Protein AF-A0AAD7GDE3-F1 (afdb_monomer_lite)

Structure (mmCIF, N/CA/C/O backbone):
data_AF-A0AAD7GDE3-F1
#
_entry.id   AF-A0AAD7GDE3-F1
#
loop_
_atom_site.group_PDB
_atom_site.id
_atom_site.type_symbol
_atom_site.label_atom_id
_atom_site.label_alt_id
_atom_site.label_comp_id
_atom_site.label_asym_id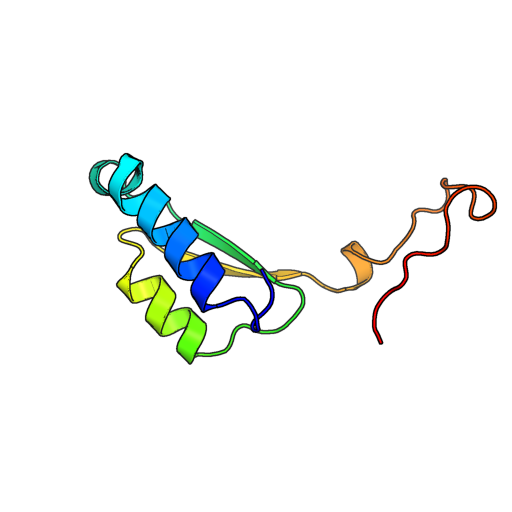
_atom_site.label_entity_id
_atom_site.label_seq_id
_atom_site.pdbx_PDB_ins_code
_atom_site.Cartn_x
_atom_site.Cartn_y
_atom_site.Cartn_z
_atom_site.occupancy
_atom_site.B_iso_or_equiv
_atom_site.auth_seq_id
_atom_site.auth_comp_id
_atom_site.auth_asym_id
_atom_site.auth_atom_id
_atom_site.pdbx_PDB_model_num
ATOM 1 N N . ALA A 1 1 ? 4.787 1.702 -6.007 1.00 49.47 1 ALA A N 1
ATOM 2 C CA . ALA A 1 1 ? 5.231 1.295 -4.661 1.00 49.47 1 ALA A CA 1
ATOM 3 C C . ALA A 1 1 ? 6.207 0.147 -4.841 1.00 49.47 1 ALA A C 1
ATOM 5 O O . ALA A 1 1 ? 5.773 -0.899 -5.299 1.00 49.47 1 ALA A O 1
ATOM 6 N N . ARG A 1 2 ? 7.503 0.355 -4.583 1.00 58.06 2 ARG A N 1
ATOM 7 C CA . ARG A 1 2 ? 8.512 -0.705 -4.750 1.00 58.06 2 ARG A CA 1
ATOM 8 C C . ARG A 1 2 ? 8.451 -1.681 -3.575 1.00 58.06 2 ARG A C 1
ATOM 10 O O . ARG A 1 2 ? 8.037 -1.296 -2.485 1.00 58.06 2 ARG A O 1
ATOM 17 N N . ASN A 1 3 ? 8.915 -2.917 -3.770 1.00 56.94 3 ASN A N 1
ATOM 18 C CA . ASN A 1 3 ? 8.956 -3.940 -2.714 1.00 56.94 3 ASN A CA 1
ATOM 19 C C . ASN A 1 3 ? 9.721 -3.476 -1.449 1.00 56.94 3 ASN A C 1
ATOM 21 O O . ASN A 1 3 ? 9.420 -3.938 -0.351 1.00 56.94 3 ASN A O 1
ATOM 25 N N . SER A 1 4 ? 10.664 -2.534 -1.580 1.00 59.94 4 SER A N 1
ATOM 26 C CA . SER A 1 4 ? 11.406 -1.917 -0.468 1.00 59.94 4 SER A CA 1
ATOM 27 C C . SER A 1 4 ? 10.575 -0.971 0.412 1.00 59.94 4 SER A C 1
ATOM 29 O O . SER A 1 4 ? 10.958 -0.701 1.543 1.00 59.94 4 SER A O 1
ATOM 31 N N . ASP A 1 5 ? 9.436 -0.486 -0.084 1.00 67.06 5 ASP A N 1
ATOM 32 C CA . ASP A 1 5 ? 8.538 0.468 0.584 1.00 67.06 5 ASP A CA 1
ATOM 33 C C . ASP A 1 5 ? 7.295 -0.220 1.172 1.00 67.06 5 ASP A C 1
ATOM 35 O O . ASP A 1 5 ? 6.211 0.356 1.292 1.00 67.06 5 ASP A O 1
ATOM 39 N N . LEU A 1 6 ? 7.424 -1.500 1.524 1.00 70.94 6 LEU A N 1
ATOM 40 C CA . LEU A 1 6 ? 6.313 -2.308 2.017 1.00 70.94 6 LEU A CA 1
ATOM 41 C C . LEU A 1 6 ? 5.682 -1.683 3.270 1.00 70.94 6 LEU A C 1
ATOM 43 O O . LEU A 1 6 ? 4.467 -1.521 3.320 1.00 70.94 6 LEU A O 1
ATOM 47 N N . ASP A 1 7 ? 6.487 -1.268 4.247 1.00 76.44 7 ASP A N 1
ATOM 48 C CA . ASP A 1 7 ? 5.989 -0.672 5.494 1.00 76.44 7 ASP A CA 1
ATOM 49 C C . ASP A 1 7 ? 5.318 0.698 5.290 1.00 76.44 7 ASP A C 1
ATOM 51 O O . ASP A 1 7 ? 4.271 0.971 5.882 1.00 76.44 7 ASP A O 1
ATOM 55 N N . SER A 1 8 ? 5.869 1.551 4.421 1.00 78.06 8 SER A N 1
ATOM 56 C CA . SER A 1 8 ? 5.294 2.871 4.123 1.00 78.06 8 SER A CA 1
ATOM 57 C C . SER A 1 8 ? 3.973 2.747 3.353 1.00 78.06 8 SER A C 1
ATOM 59 O O . SER A 1 8 ? 2.984 3.419 3.668 1.00 78.06 8 SER A O 1
ATOM 61 N N . THR A 1 9 ? 3.916 1.808 2.406 1.00 77.88 9 THR A N 1
ATOM 62 C CA . THR A 1 9 ? 2.708 1.497 1.635 1.00 77.88 9 THR A CA 1
ATOM 63 C C . THR A 1 9 ? 1.619 0.919 2.539 1.00 77.88 9 THR A C 1
ATOM 65 O O . THR A 1 9 ? 0.472 1.345 2.453 1.00 77.88 9 THR A O 1
ATOM 68 N N . MET A 1 10 ? 1.966 0.010 3.457 1.00 79.31 10 MET A N 1
ATOM 69 C CA . MET A 1 10 ? 1.012 -0.564 4.418 1.00 79.31 10 MET A CA 1
ATOM 70 C C . MET A 1 10 ? 0.387 0.495 5.319 1.00 79.31 10 MET A C 1
ATOM 72 O O . MET A 1 10 ? -0.821 0.458 5.544 1.00 79.31 10 MET A O 1
ATOM 76 N N . ARG A 1 11 ? 1.186 1.446 5.823 1.00 83.19 11 ARG A N 1
ATOM 77 C CA . ARG A 1 11 ? 0.657 2.562 6.624 1.00 83.19 11 ARG A CA 1
ATOM 78 C C . ARG A 1 11 ? -0.348 3.381 5.828 1.00 83.19 11 ARG A C 1
ATOM 80 O O . ARG A 1 11 ? -1.442 3.626 6.318 1.00 83.19 11 ARG A O 1
ATOM 87 N N . SER A 1 12 ? -0.006 3.708 4.586 1.00 82.94 12 SER A N 1
ATOM 88 C CA . SER A 1 12 ? -0.880 4.482 3.700 1.00 82.94 12 SER A CA 1
ATOM 89 C C . SER A 1 12 ? -2.201 3.755 3.426 1.00 82.94 12 SER A C 1
ATOM 91 O O . SER A 1 12 ? -3.270 4.348 3.538 1.00 82.94 12 SER A O 1
ATOM 93 N N . VAL A 1 13 ? -2.144 2.452 3.123 1.00 81.56 13 VAL A N 1
ATOM 94 C CA . VAL A 1 13 ? -3.344 1.630 2.893 1.00 81.56 13 VAL A CA 1
ATOM 95 C C . VAL A 1 13 ? -4.204 1.567 4.151 1.00 81.56 13 VAL A C 1
ATOM 97 O O . VAL A 1 13 ? -5.410 1.762 4.067 1.00 81.56 13 VAL A O 1
ATOM 100 N N . ARG A 1 14 ? -3.594 1.366 5.324 1.00 84.19 14 ARG A N 1
ATOM 101 C CA . ARG A 1 14 ? -4.317 1.309 6.598 1.00 84.19 14 ARG A CA 1
ATOM 102 C C . ARG A 1 14 ? -5.028 2.622 6.927 1.00 84.19 14 ARG A C 1
ATOM 104 O O . ARG A 1 14 ? -6.180 2.598 7.335 1.00 84.19 14 ARG A O 1
ATOM 111 N N . GLU A 1 15 ? -4.374 3.761 6.715 1.00 85.88 15 GLU A N 1
ATOM 112 C CA . GLU A 1 15 ? -4.985 5.074 6.957 1.00 85.88 15 GLU A CA 1
ATOM 113 C C . GLU A 1 15 ? -6.192 5.337 6.046 1.00 85.88 15 GLU A C 1
ATOM 115 O O . GLU A 1 15 ? -7.192 5.907 6.489 1.00 85.88 15 GLU A O 1
ATOM 120 N N . VAL A 1 16 ? -6.119 4.913 4.781 1.00 83.44 16 VAL A N 1
ATOM 121 C CA . VAL A 1 16 ? -7.236 5.014 3.827 1.00 83.44 16 VAL A CA 1
ATOM 122 C C . VAL A 1 16 ? -8.367 4.052 4.202 1.00 83.44 16 VAL A C 1
ATOM 124 O O . VAL A 1 16 ? -9.543 4.425 4.148 1.00 83.44 16 VAL A O 1
ATOM 127 N N . GLU A 1 17 ? -8.023 2.840 4.633 1.00 83.25 17 GLU A N 1
ATOM 128 C CA . GLU A 1 17 ? -8.979 1.826 5.069 1.00 83.25 17 GLU A CA 1
ATOM 129 C C . GLU A 1 17 ? -9.780 2.287 6.291 1.00 83.25 17 GLU A C 1
ATOM 131 O O . GLU A 1 17 ? -11.016 2.294 6.255 1.00 83.25 17 GLU A O 1
ATOM 136 N N . ASP A 1 18 ? -9.080 2.751 7.329 1.00 84.00 18 ASP A N 1
ATOM 137 C CA . ASP A 1 18 ? -9.668 3.207 8.591 1.00 84.00 18 ASP A CA 1
ATOM 138 C C . ASP A 1 18 ? -10.564 4.441 8.380 1.00 84.00 18 ASP A C 1
ATOM 140 O O . ASP A 1 18 ? -11.593 4.601 9.041 1.00 84.00 18 ASP A O 1
ATOM 144 N N . ARG A 1 19 ? -10.203 5.326 7.440 1.00 83.19 19 ARG A N 1
ATOM 145 C CA . ARG A 1 19 ? -10.946 6.574 7.193 1.00 83.19 19 ARG A CA 1
ATOM 146 C C . ARG A 1 19 ? -12.130 6.418 6.251 1.00 83.19 19 ARG A C 1
ATOM 148 O O . ARG A 1 19 ? -13.141 7.092 6.449 1.00 83.19 19 ARG A O 1
ATOM 155 N N . PHE A 1 20 ? -12.008 5.587 5.222 1.00 76.38 20 PHE A N 1
ATOM 156 C CA . PHE A 1 20 ? -12.969 5.566 4.120 1.00 76.38 20 PHE A CA 1
ATOM 157 C C . PHE A 1 20 ? -13.456 4.159 3.802 1.00 76.38 20 PHE A C 1
ATOM 159 O O . PHE A 1 20 ? -14.662 3.902 3.750 1.00 76.38 20 PHE A O 1
ATOM 166 N N . ASN A 1 21 ? -12.525 3.234 3.594 1.00 74.12 21 ASN A N 1
ATOM 167 C CA . ASN A 1 21 ? -12.864 2.004 2.898 1.00 74.12 21 ASN A CA 1
ATOM 168 C C . ASN A 1 21 ? -13.503 0.933 3.798 1.00 74.12 21 ASN A C 1
ATOM 170 O O . ASN A 1 21 ? -14.177 0.047 3.280 1.00 74.12 21 ASN A O 1
ATOM 174 N N . THR A 1 22 ? -13.424 1.081 5.127 1.00 74.56 22 THR A N 1
ATOM 175 C CA . THR A 1 22 ? -14.131 0.218 6.098 1.00 74.56 22 THR A CA 1
ATOM 176 C C . THR A 1 22 ? -15.647 0.154 5.855 1.00 74.56 22 THR A C 1
ATOM 178 O O . THR A 1 22 ? -16.280 -0.828 6.222 1.00 74.56 22 THR A O 1
ATOM 181 N N . ARG A 1 23 ? -16.256 1.186 5.249 1.00 74.81 23 ARG A N 1
ATOM 182 C CA . ARG A 1 23 ? -17.715 1.239 5.004 1.00 74.81 23 ARG A CA 1
ATOM 183 C C . ARG A 1 23 ? -18.128 0.917 3.569 1.00 74.81 23 ARG A C 1
ATOM 185 O O . ARG A 1 23 ? -19.307 0.679 3.327 1.00 74.81 23 ARG A O 1
ATOM 192 N N . HIS A 1 24 ? -17.194 0.972 2.623 1.00 78.25 24 HIS A N 1
ATOM 193 C CA . HIS A 1 24 ? -17.499 0.903 1.192 1.00 78.25 24 HIS A CA 1
ATOM 194 C C . HIS A 1 24 ? -16.835 -0.274 0.473 1.00 78.25 24 HIS A C 1
ATOM 196 O O . HIS A 1 24 ? -17.297 -0.639 -0.604 1.00 78.25 24 HIS A O 1
ATOM 202 N N . HIS A 1 25 ? -15.802 -0.880 1.067 1.00 80.81 25 HIS A N 1
ATOM 203 C CA . HIS A 1 25 ? -15.149 -2.100 0.586 1.00 80.81 25 HIS A CA 1
ATOM 204 C C . HIS A 1 25 ? -14.769 -2.067 -0.904 1.00 80.81 25 HIS A C 1
ATOM 206 O O . HIS A 1 25 ? -14.955 -3.048 -1.628 1.00 80.81 25 HIS A O 1
ATOM 212 N N . TYR A 1 26 ? -14.237 -0.939 -1.384 1.00 83.88 26 TYR A N 1
ATOM 213 C CA . TYR A 1 26 ? -13.814 -0.835 -2.776 1.00 83.88 26 TYR A CA 1
ATOM 214 C C . TYR A 1 26 ? -12.615 -1.748 -3.068 1.00 83.88 26 TYR A C 1
ATOM 216 O O . TYR A 1 26 ? -11.756 -1.942 -2.1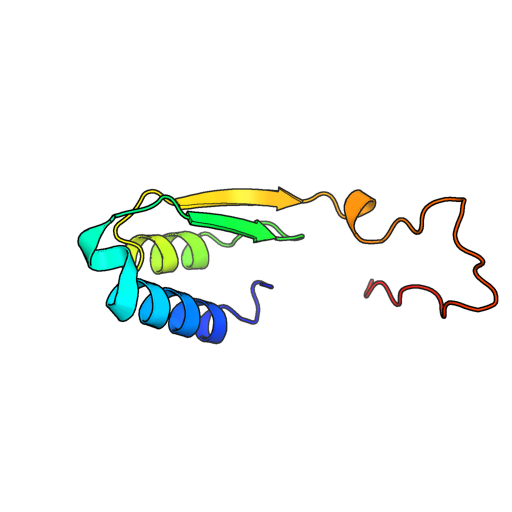98 1.00 83.88 26 TYR A O 1
ATOM 224 N N . PRO A 1 27 ? -12.530 -2.287 -4.301 1.00 84.88 27 PRO A N 1
ATOM 225 C CA . PRO A 1 27 ? -11.385 -3.065 -4.740 1.00 84.88 27 PRO A CA 1
ATOM 226 C C . PRO A 1 27 ? -10.125 -2.199 -4.824 1.00 84.88 27 PRO A C 1
ATOM 228 O O . PRO A 1 27 ? -10.153 -1.093 -5.367 1.00 84.88 27 PRO A O 1
ATOM 231 N N . TYR A 1 28 ? -8.992 -2.739 -4.378 1.00 84.00 28 TYR A N 1
ATOM 232 C CA . TYR A 1 28 ? -7.684 -2.113 -4.579 1.00 84.00 28 TYR A CA 1
ATOM 233 C C . TYR A 1 28 ? -6.980 -2.721 -5.785 1.00 84.00 28 TYR A C 1
ATOM 235 O O . TYR A 1 28 ? -6.930 -3.939 -5.931 1.00 84.00 28 TYR A O 1
ATOM 243 N N . THR A 1 29 ? -6.372 -1.883 -6.624 1.00 86.25 29 THR A N 1
ATOM 244 C CA . THR A 1 29 ? -5.479 -2.336 -7.699 1.00 86.25 29 THR A CA 1
ATOM 245 C C . THR A 1 29 ? -4.081 -1.793 -7.449 1.00 86.25 29 THR A C 1
ATOM 247 O O . THR A 1 29 ? -3.857 -0.585 -7.513 1.00 86.25 29 THR A O 1
ATOM 250 N N . LEU A 1 30 ? -3.138 -2.684 -7.146 1.00 84.50 30 LEU A N 1
ATOM 251 C CA . LEU A 1 30 ? -1.742 -2.337 -6.901 1.00 84.50 30 LEU A CA 1
ATOM 252 C C . LEU A 1 30 ? -0.899 -2.669 -8.130 1.00 84.50 30 LEU A C 1
ATOM 254 O O . LEU A 1 30 ? -0.922 -3.792 -8.633 1.00 84.50 30 LEU A O 1
ATOM 258 N N . LEU A 1 31 ? -0.143 -1.674 -8.592 1.00 82.94 31 LEU A N 1
ATOM 259 C CA . LEU A 1 31 ? 0.699 -1.748 -9.782 1.00 82.94 31 LEU A CA 1
ATOM 260 C C . LEU A 1 31 ? 2.168 -1.614 -9.382 1.00 82.94 31 LEU A C 1
ATOM 262 O O . LEU A 1 31 ? 2.528 -0.700 -8.630 1.00 82.94 31 LEU A O 1
ATOM 266 N N . ASN A 1 32 ? 3.006 -2.518 -9.887 1.00 81.38 32 ASN A N 1
ATOM 267 C CA . ASN A 1 32 ? 4.450 -2.479 -9.674 1.00 81.38 32 ASN A CA 1
ATOM 268 C C . ASN A 1 32 ? 5.219 -2.890 -10.940 1.00 81.38 32 ASN A C 1
ATOM 270 O O . ASN A 1 32 ? 4.675 -3.578 -11.804 1.00 81.38 32 ASN A O 1
ATOM 274 N N . ASP A 1 33 ? 6.468 -2.440 -11.050 1.00 75.00 33 ASP A N 1
ATOM 275 C CA . ASP A 1 33 ? 7.417 -2.780 -12.121 1.00 75.00 33 ASP A CA 1
ATOM 276 C C . ASP A 1 33 ? 8.095 -4.141 -11.897 1.00 75.00 33 ASP A C 1
ATOM 278 O O . ASP A 1 33 ? 8.519 -4.801 -12.846 1.00 75.00 33 ASP A O 1
ATOM 282 N N . GLU A 1 34 ? 8.148 -4.583 -10.642 1.00 76.19 34 GLU A N 1
ATOM 283 C CA . GLU A 1 34 ? 8.649 -5.890 -10.229 1.00 76.19 34 GLU A CA 1
ATOM 284 C C . GLU A 1 34 ? 7.524 -6.805 -9.726 1.00 76.19 34 GLU A C 1
ATOM 286 O O . GLU A 1 34 ? 6.517 -6.327 -9.186 1.00 76.19 34 GLU A O 1
ATOM 291 N N . PRO A 1 35 ? 7.690 -8.138 -9.828 1.00 78.50 35 PRO A N 1
ATOM 292 C CA . PRO A 1 35 ? 6.745 -9.070 -9.234 1.00 78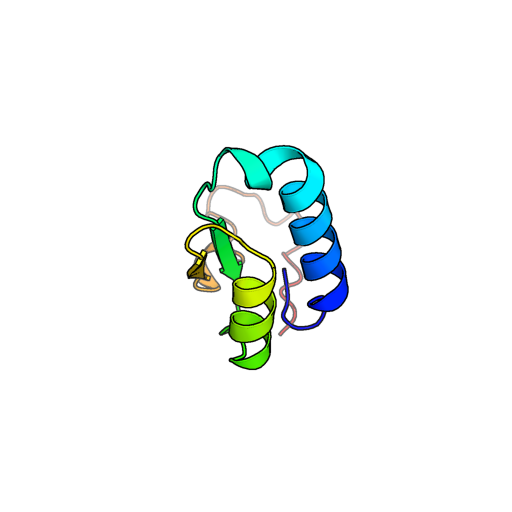.50 35 PRO A CA 1
ATOM 293 C C . PRO A 1 35 ? 6.626 -8.840 -7.720 1.00 78.50 35 PRO A C 1
ATOM 295 O O . PRO A 1 35 ? 7.617 -8.747 -6.990 1.00 78.50 35 PRO A O 1
ATOM 298 N N . PHE A 1 36 ? 5.384 -8.763 -7.239 1.00 81.25 36 PHE A N 1
ATOM 299 C CA . PHE A 1 36 ? 5.102 -8.670 -5.810 1.00 81.25 36 PHE A CA 1
ATOM 300 C C . PHE A 1 36 ? 5.497 -9.964 -5.101 1.00 81.25 36 PHE A C 1
ATOM 302 O O . PHE A 1 36 ? 5.060 -11.049 -5.496 1.00 81.25 36 PHE A O 1
ATOM 309 N N . MET A 1 37 ? 6.247 -9.840 -4.006 1.00 83.38 37 MET A N 1
ATOM 310 C CA . MET A 1 37 ? 6.554 -10.971 -3.129 1.00 83.38 37 MET A CA 1
ATOM 311 C C . MET A 1 37 ? 5.283 -11.500 -2.449 1.00 83.38 37 MET A C 1
ATOM 313 O O . MET A 1 37 ? 4.386 -10.733 -2.091 1.00 83.38 37 MET A O 1
ATOM 317 N N . ASP A 1 38 ? 5.221 -12.801 -2.165 1.00 83.56 38 ASP A N 1
ATOM 318 C CA . ASP A 1 38 ? 4.051 -13.394 -1.499 1.00 83.56 38 ASP A CA 1
ATOM 319 C C . ASP A 1 38 ? 3.808 -12.829 -0.096 1.00 83.56 38 ASP A C 1
ATOM 321 O O . ASP A 1 38 ? 2.668 -12.723 0.357 1.00 83.56 38 ASP A O 1
ATOM 325 N N . GLN A 1 39 ? 4.870 -12.414 0.602 1.00 82.56 39 GLN A N 1
ATOM 326 C CA . GLN A 1 39 ? 4.737 -11.732 1.889 1.00 82.56 39 GLN A CA 1
ATOM 327 C C . GLN A 1 39 ? 3.996 -10.393 1.753 1.00 82.56 39 GLN A C 1
ATOM 329 O O . GLN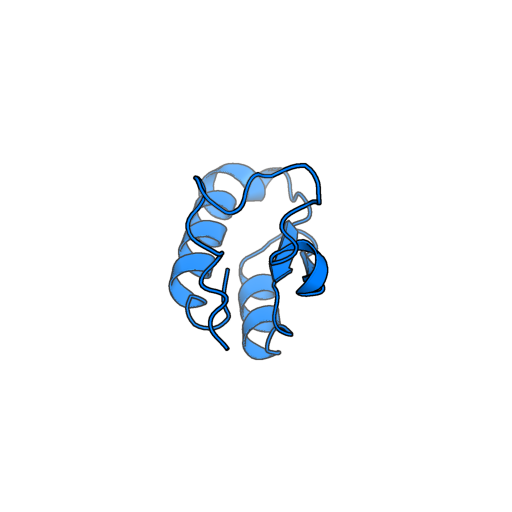 A 1 39 ? 3.172 -10.072 2.610 1.00 82.56 39 GLN A O 1
ATOM 334 N N . PHE A 1 40 ? 4.246 -9.648 0.670 1.00 83.50 40 PHE A N 1
ATOM 335 C CA . PHE A 1 40 ? 3.551 -8.396 0.375 1.00 83.50 40 PHE A CA 1
ATOM 336 C C . PHE A 1 40 ? 2.063 -8.659 0.152 1.00 83.50 40 PHE A C 1
ATOM 338 O O . PHE A 1 40 ? 1.225 -8.061 0.825 1.00 83.50 40 PHE A O 1
ATOM 345 N N . LYS A 1 41 ? 1.734 -9.627 -0.712 1.00 83.81 41 LYS A N 1
ATOM 346 C CA . LYS A 1 41 ? 0.341 -9.990 -1.005 1.00 83.81 41 LYS A CA 1
ATOM 347 C C . LYS A 1 41 ? -0.421 -10.405 0.253 1.00 83.81 41 LYS A C 1
ATOM 349 O O . LYS A 1 41 ? -1.519 -9.907 0.497 1.00 83.81 41 LYS A O 1
ATOM 354 N N . ARG A 1 42 ? 0.189 -11.253 1.094 1.00 85.81 42 ARG A N 1
ATOM 355 C CA . ARG A 1 42 ? -0.403 -11.704 2.366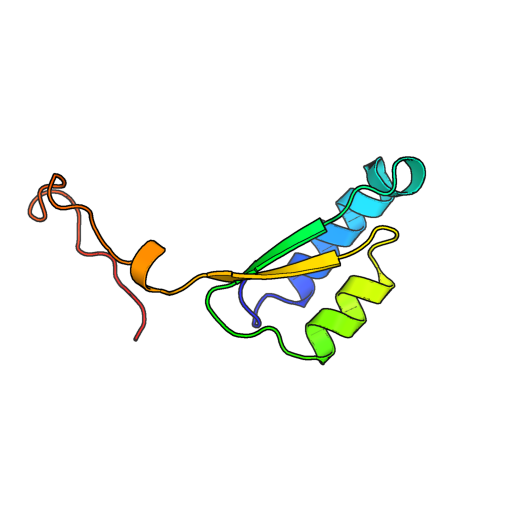 1.00 85.81 42 ARG A CA 1
ATOM 356 C C . ARG A 1 42 ? -0.689 -10.552 3.321 1.00 85.81 42 ARG A C 1
ATOM 358 O O . ARG A 1 42 ? -1.782 -10.480 3.868 1.00 85.81 42 ARG A O 1
ATOM 365 N N . ARG A 1 43 ? 0.276 -9.652 3.520 1.00 84.81 43 ARG A N 1
ATOM 366 C CA . ARG A 1 43 ? 0.104 -8.520 4.439 1.00 84.81 43 ARG A CA 1
ATOM 367 C C . ARG A 1 43 ? -0.940 -7.522 3.930 1.00 84.81 43 ARG A C 1
ATOM 369 O O . ARG A 1 43 ? -1.754 -7.075 4.724 1.00 84.81 43 ARG A O 1
ATOM 376 N N . VAL A 1 44 ? -0.966 -7.226 2.626 1.00 83.00 44 VAL A N 1
ATOM 377 C CA . VAL A 1 44 ? -1.957 -6.298 2.055 1.00 83.00 44 VAL A CA 1
ATOM 378 C C . VAL A 1 44 ? -3.358 -6.891 2.171 1.00 83.00 44 VAL A C 1
ATOM 380 O O . VAL A 1 44 ? -4.272 -6.197 2.597 1.00 83.00 44 VAL A O 1
ATOM 383 N N . SER A 1 45 ? -3.512 -8.184 1.874 1.00 82.88 45 SER A N 1
ATOM 384 C CA . SER A 1 45 ? -4.802 -8.880 1.983 1.00 82.88 45 SER A CA 1
ATOM 385 C C . SER A 1 45 ? -5.320 -8.973 3.423 1.00 82.88 45 SER A C 1
ATOM 387 O O . SER A 1 45 ? -6.507 -9.177 3.626 1.00 82.88 45 SER A O 1
ATOM 389 N N . ALA A 1 46 ? -4.445 -8.844 4.427 1.00 84.19 46 ALA A N 1
ATOM 390 C CA . ALA A 1 46 ? -4.846 -8.816 5.832 1.00 84.19 46 ALA A CA 1
ATOM 391 C C . ALA A 1 46 ? -5.323 -7.428 6.298 1.00 84.19 46 ALA A C 1
ATOM 393 O O . ALA A 1 46 ? -6.022 -7.340 7.303 1.00 84.19 46 ALA A O 1
ATOM 394 N N . VAL A 1 47 ? -4.919 -6.355 5.608 1.00 82.88 47 VAL A N 1
ATOM 395 C CA . VAL A 1 47 ? -5.294 -4.970 5.948 1.00 82.88 47 VAL A CA 1
ATOM 396 C C . VAL A 1 47 ? -6.470 -4.491 5.102 1.00 82.88 47 VAL A C 1
ATOM 398 O O . VAL A 1 47 ? -7.339 -3.793 5.610 1.00 82.88 47 VAL A O 1
ATOM 401 N N . ALA A 1 48 ? -6.507 -4.853 3.820 1.00 81.31 48 ALA A N 1
ATOM 402 C CA . ALA A 1 48 ? -7.593 -4.486 2.925 1.00 81.31 48 ALA A CA 1
ATOM 403 C C . ALA A 1 48 ? -8.836 -5.339 3.212 1.00 81.31 48 ALA A C 1
ATOM 405 O O . ALA A 1 48 ? -8.777 -6.566 3.166 1.00 81.31 48 ALA A O 1
ATOM 406 N N . SER A 1 49 ? -9.974 -4.692 3.461 1.00 79.06 49 SER A N 1
ATOM 407 C CA . SER A 1 49 ? -11.268 -5.372 3.589 1.00 79.06 49 SER A CA 1
ATOM 408 C C . SER A 1 49 ? -11.885 -5.734 2.233 1.00 79.06 49 SER A C 1
ATOM 410 O O . SER A 1 49 ? -12.706 -6.646 2.152 1.00 79.06 49 SER A O 1
ATOM 412 N N . GLY A 1 50 ? -11.493 -5.027 1.167 1.00 81.06 50 GLY A N 1
ATOM 413 C CA . GLY A 1 50 ? -11.939 -5.257 -0.208 1.00 81.06 50 GLY A CA 1
ATOM 414 C C . GLY A 1 50 ? -11.009 -6.175 -1.017 1.00 81.06 50 GLY A C 1
ATOM 415 O O . GLY A 1 50 ? -9.861 -6.407 -0.631 1.00 81.06 50 GLY A O 1
ATOM 416 N N . PRO A 1 51 ? -11.468 -6.689 -2.174 1.00 82.81 51 PRO A N 1
ATOM 417 C CA . PRO A 1 51 ? -10.655 -7.541 -3.037 1.00 82.81 51 PRO A CA 1
ATOM 418 C C . PRO A 1 51 ? -9.462 -6.773 -3.621 1.00 82.81 51 PRO A C 1
ATOM 420 O O . PRO A 1 51 ? -9.598 -5.643 -4.093 1.00 82.81 51 PRO A O 1
ATOM 423 N N . VAL A 1 52 ? -8.283 -7.399 -3.606 1.00 85.62 52 VAL A N 1
ATOM 424 C CA . VAL A 1 52 ? -7.030 -6.778 -4.055 1.00 85.62 52 VAL A CA 1
ATOM 425 C C . VAL A 1 52 ? -6.535 -7.441 -5.337 1.00 85.62 52 VAL A C 1
ATOM 427 O O . VAL A 1 52 ? -6.265 -8.641 -5.369 1.00 85.62 52 VAL A O 1
ATOM 430 N N . ALA A 1 53 ? -6.382 -6.642 -6.390 1.00 85.69 53 ALA A N 1
ATOM 431 C CA . ALA A 1 53 ? -5.780 -7.031 -7.655 1.00 85.69 53 ALA A CA 1
ATOM 432 C C . ALA A 1 53 ? -4.322 -6.555 -7.730 1.00 85.69 53 ALA A C 1
ATOM 434 O O . ALA A 1 53 ? -3.988 -5.439 -7.326 1.00 85.69 53 ALA A O 1
ATOM 435 N N . TYR A 1 54 ? -3.455 -7.399 -8.291 1.00 85.50 54 TYR A N 1
ATOM 436 C CA . TYR A 1 54 ? -2.036 -7.105 -8.482 1.00 85.50 54 TYR A CA 1
ATOM 437 C C . TYR A 1 54 ? -1.713 -7.105 -9.973 1.00 85.50 54 TYR A C 1
ATOM 439 O O . TYR A 1 54 ? -1.868 -8.130 -10.637 1.00 85.50 54 TYR A O 1
ATOM 447 N N . GLY A 1 55 ? -1.253 -5.968 -10.490 1.00 83.94 55 GLY A N 1
ATOM 448 C CA . GLY A 1 55 ? -0.801 -5.826 -11.870 1.00 83.94 55 GLY A CA 1
ATOM 449 C C . GLY A 1 55 ? 0.710 -5.626 -11.948 1.00 83.94 55 GLY A C 1
ATOM 450 O O . GLY A 1 55 ? 1.283 -4.850 -11.181 1.00 83.94 55 GLY A O 1
ATOM 451 N N . LEU A 1 56 ? 1.347 -6.322 -12.889 1.00 84.12 56 LEU A N 1
ATOM 452 C CA . LEU A 1 56 ? 2.743 -6.102 -13.257 1.00 84.12 56 LEU A CA 1
ATOM 453 C C . LEU A 1 56 ? 2.778 -5.189 -14.483 1.00 84.12 56 LEU A C 1
ATOM 455 O O . LEU A 1 56 ? 2.240 -5.545 -15.532 1.00 84.12 56 LEU A O 1
ATOM 459 N N . VAL A 1 57 ? 3.400 -4.021 -14.353 1.00 75.75 57 VAL A N 1
ATOM 460 C CA . VAL A 1 57 ? 3.552 -3.079 -15.465 1.00 75.75 57 VAL A CA 1
ATOM 461 C C . VAL A 1 57 ? 4.877 -3.370 -16.174 1.00 75.75 57 VAL A C 1
ATOM 463 O O . VAL A 1 57 ? 5.931 -3.297 -15.539 1.00 75.75 57 VAL A O 1
ATOM 466 N N . PRO A 1 58 ? 4.870 -3.680 -17.484 1.00 73.56 58 PRO A N 1
ATOM 467 C CA . PRO A 1 58 ? 6.103 -3.850 -18.240 1.00 73.56 58 PRO A CA 1
ATOM 468 C C . PRO A 1 58 ? 6.930 -2.559 -18.216 1.00 73.56 58 PRO A C 1
ATOM 470 O O . PRO A 1 58 ? 6.408 -1.476 -18.485 1.00 73.56 58 PRO A O 1
ATOM 473 N N . ARG A 1 59 ? 8.244 -2.666 -17.973 1.00 64.31 59 ARG A N 1
ATOM 474 C CA . ARG A 1 59 ? 9.164 -1.507 -17.918 1.00 64.31 59 ARG A CA 1
ATOM 475 C C . ARG A 1 59 ? 9.159 -0.642 -19.188 1.00 64.31 59 ARG A C 1
ATOM 477 O O . ARG A 1 59 ? 9.496 0.539 -19.127 1.00 64.31 59 ARG A O 1
ATOM 484 N N . GLY A 1 60 ? 8.724 -1.206 -20.317 1.00 60.16 60 GLY A N 1
ATOM 485 C CA . GLY A 1 60 ? 8.538 -0.488 -21.578 1.00 60.16 60 GLY A CA 1
ATOM 486 C C . GLY A 1 60 ? 7.495 0.634 -21.523 1.00 60.16 60 GLY A C 1
ATOM 487 O O . GLY A 1 60 ? 7.577 1.554 -22.315 1.00 60.16 60 GLY A O 1
ATOM 488 N N . HIS A 1 61 ? 6.550 0.634 -20.581 1.00 62.31 61 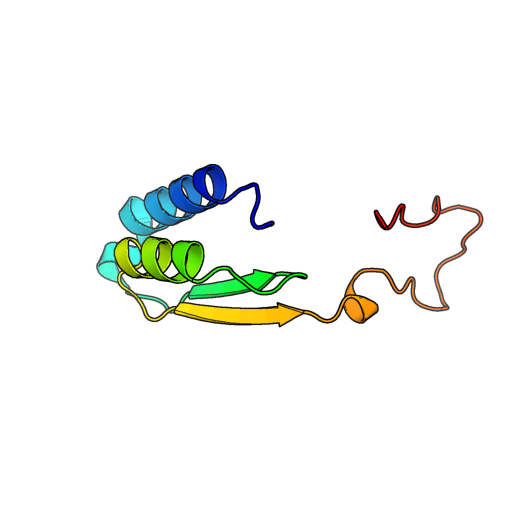HIS A N 1
ATOM 489 C CA . HIS A 1 61 ? 5.599 1.750 -20.441 1.00 62.31 61 HIS A CA 1
ATOM 490 C C . HIS A 1 61 ? 6.105 2.871 -19.519 1.00 62.31 61 HIS A C 1
ATOM 492 O O . HIS A 1 61 ? 5.475 3.919 -19.438 1.00 62.31 61 HIS A O 1
ATOM 498 N N . TRP A 1 62 ? 7.226 2.662 -18.816 1.00 63.69 62 TRP A N 1
ATOM 499 C CA . TRP A 1 62 ? 7.725 3.591 -17.794 1.00 63.69 62 TRP A CA 1
ATOM 500 C C . TRP A 1 62 ? 8.998 4.335 -18.213 1.00 63.69 62 TRP A C 1
ATOM 502 O O . TRP A 1 62 ? 9.188 5.485 -17.826 1.00 63.69 62 TRP A O 1
ATOM 512 N N . CYS A 1 63 ? 9.873 3.685 -18.994 1.00 55.41 63 CYS A N 1
ATOM 513 C CA . CYS A 1 63 ? 11.146 4.258 -19.461 1.00 55.41 63 CYS A CA 1
ATOM 514 C C . CYS A 1 63 ? 11.178 4.540 -20.976 1.00 55.41 63 CYS A C 1
ATOM 516 O O . CYS A 1 63 ? 12.239 4.880 -21.495 1.00 55.41 63 CYS A O 1
ATOM 518 N N . VAL A 1 64 ? 10.055 4.416 -21.694 1.00 57.53 64 VAL A N 1
ATOM 519 C CA . VAL A 1 64 ? 9.987 4.836 -23.100 1.00 57.53 64 VAL A CA 1
ATOM 520 C C . VAL A 1 64 ? 9.577 6.296 -23.135 1.00 57.53 64 VAL A C 1
ATOM 522 O O . VAL A 1 64 ? 8.432 6.653 -22.866 1.00 57.53 64 VAL A O 1
ATOM 525 N N . GLN A 1 65 ? 10.559 7.141 -23.419 1.00 59.94 65 GLN A N 1
ATOM 526 C CA . GLN A 1 65 ? 10.321 8.516 -23.809 1.00 59.94 65 GLN A CA 1
ATOM 527 C C . GLN A 1 65 ? 9.698 8.471 -25.215 1.00 59.94 65 GLN A C 1
ATOM 529 O O . GLN A 1 65 ? 10.325 7.915 -26.115 1.00 59.94 65 GLN A O 1
ATOM 534 N N . PRO A 1 66 ? 8.456 8.939 -25.411 1.00 65.12 66 PRO A N 1
ATOM 535 C CA . PRO A 1 66 ? 7.826 8.901 -26.724 1.00 65.12 66 PRO A CA 1
ATOM 536 C C . PRO A 1 66 ? 8.562 9.801 -27.725 1.00 65.12 66 PRO A C 1
ATOM 538 O O . PRO A 1 66 ? 9.141 10.817 -27.339 1.00 65.12 66 PRO A O 1
ATOM 541 N N . ASP A 1 67 ? 8.477 9.448 -29.010 1.00 61.53 67 ASP A N 1
ATOM 542 C CA . ASP A 1 67 ? 9.273 10.028 -30.110 1.00 61.53 67 ASP A CA 1
ATOM 543 C C . ASP A 1 67 ? 9.102 11.550 -30.301 1.00 61.53 67 ASP A C 1
ATOM 545 O O . ASP A 1 67 ? 9.860 12.180 -31.031 1.00 61.53 67 ASP A O 1
ATOM 549 N N . TRP A 1 68 ? 8.107 12.161 -29.648 1.00 68.00 68 TRP A N 1
ATOM 550 C CA . TRP A 1 68 ? 7.825 13.598 -29.703 1.00 68.00 68 TRP A CA 1
ATOM 551 C C . TRP A 1 68 ? 8.523 14.430 -28.612 1.00 68.00 68 TRP A C 1
ATOM 553 O O . TRP A 1 68 ? 8.269 15.632 -28.517 1.00 68.00 68 TRP A O 1
ATOM 563 N N . ILE A 1 69 ? 9.338 13.825 -27.742 1.00 65.06 69 ILE A N 1
ATOM 564 C CA . ILE A 1 69 ? 10.032 14.544 -26.662 1.00 65.06 69 ILE A CA 1
ATOM 565 C C . ILE A 1 69 ? 11.500 14.763 -27.033 1.00 65.06 69 ILE A C 1
ATOM 567 O O . ILE A 1 69 ? 12.279 13.815 -27.067 1.00 65.06 69 ILE A O 1
ATOM 571 N N . ASP A 1 70 ? 11.878 16.032 -27.199 1.00 59.75 70 ASP A N 1
ATOM 572 C CA . ASP A 1 70 ? 13.256 16.488 -27.413 1.00 59.75 70 ASP A CA 1
ATOM 573 C C . ASP A 1 70 ? 14.195 16.088 -26.255 1.00 59.75 70 ASP A C 1
ATOM 575 O O . ASP A 1 70 ? 14.122 16.626 -25.142 1.00 59.75 70 ASP A O 1
ATOM 579 N N . GLU A 1 71 ? 15.109 15.153 -26.529 1.00 59.06 71 GLU A N 1
ATOM 580 C CA . GLU A 1 71 ? 16.109 14.631 -25.581 1.00 59.06 71 GLU A CA 1
ATOM 581 C C . GLU A 1 71 ? 17.131 15.685 -25.116 1.00 59.06 71 GLU A C 1
ATOM 583 O O . GLU A 1 71 ? 17.786 15.495 -24.093 1.00 59.06 71 GLU A O 1
ATOM 588 N N . GLU A 1 72 ? 17.272 16.809 -25.827 1.00 60.31 72 GLU A N 1
ATOM 589 C CA . GLU A 1 72 ? 18.256 17.849 -25.491 1.00 60.31 72 GLU A CA 1
ATOM 590 C C . GLU A 1 72 ? 17.821 18.711 -24.289 1.00 60.31 72 GLU A C 1
ATOM 592 O O . GLU A 1 72 ? 18.649 19.226 -23.537 1.00 60.31 72 GLU A O 1
ATOM 597 N N . ARG A 1 73 ? 16.505 18.836 -24.065 1.00 62.16 73 ARG A N 1
ATOM 598 C CA . ARG A 1 73 ? 15.923 19.652 -22.984 1.00 62.16 73 ARG A CA 1
ATOM 599 C C . ARG A 1 73 ? 15.482 18.818 -21.781 1.00 62.16 73 ARG A C 1
ATOM 601 O O . ARG A 1 73 ? 15.423 19.338 -20.665 1.00 62.16 73 ARG A O 1
ATOM 608 N N . ALA A 1 74 ? 15.171 17.541 -21.993 1.00 56.78 74 ALA A N 1
ATOM 609 C CA . ALA A 1 74 ? 14.823 16.604 -20.936 1.00 56.78 74 ALA A CA 1
ATOM 610 C C . ALA A 1 74 ? 16.046 15.733 -20.601 1.00 56.78 74 ALA A C 1
ATOM 612 O O . ALA A 1 74 ? 16.457 14.930 -21.436 1.00 56.78 74 ALA A O 1
ATOM 613 N N . PRO A 1 75 ? 16.647 15.837 -19.399 1.00 58.50 75 PRO A N 1
ATOM 614 C CA . PRO A 1 75 ? 17.700 14.906 -19.016 1.00 58.50 75 PRO A CA 1
ATOM 615 C C . PRO A 1 75 ? 17.162 13.476 -19.127 1.00 58.50 75 PRO A C 1
ATOM 617 O O . PRO A 1 75 ? 16.081 13.193 -18.603 1.00 58.50 75 PRO A O 1
ATOM 620 N N . ARG A 1 76 ? 17.914 12.597 -19.813 1.00 56.84 76 ARG A N 1
ATOM 621 C CA . ARG A 1 76 ? 17.534 11.193 -20.049 1.00 56.84 76 ARG A CA 1
ATOM 622 C C . ARG A 1 76 ? 16.942 10.591 -18.775 1.00 56.84 76 ARG A C 1
ATOM 624 O O . ARG A 1 76 ? 17.543 10.773 -17.705 1.00 56.84 76 ARG A O 1
ATOM 631 N N . PRO A 1 77 ? 15.821 9.851 -18.860 1.00 56.00 77 PRO A N 1
ATOM 632 C CA . PRO A 1 77 ? 15.294 9.158 -17.699 1.00 56.00 77 PRO A CA 1
ATOM 633 C C . PRO A 1 77 ? 16.415 8.280 -17.141 1.00 56.00 77 PRO A C 1
ATOM 635 O O . PRO A 1 77 ? 16.917 7.381 -17.819 1.00 56.00 77 PRO A O 1
ATOM 638 N N . ARG A 1 78 ? 16.869 8.574 -15.915 1.00 56.06 78 ARG A N 1
ATOM 639 C CA . ARG A 1 78 ? 17.854 7.746 -15.208 1.00 56.06 78 ARG A CA 1
ATOM 640 C C . ARG A 1 78 ? 17.146 6.466 -14.781 1.00 56.06 78 ARG A C 1
ATOM 642 O O . ARG A 1 78 ? 16.737 6.319 -13.633 1.00 56.06 78 ARG A O 1
ATOM 649 N N . CYS A 1 79 ? 16.931 5.575 -15.739 1.00 47.16 79 CYS A N 1
ATOM 650 C CA . CYS A 1 79 ? 16.386 4.254 -15.495 1.00 47.16 79 CYS A CA 1
ATOM 651 C C . CYS A 1 79 ? 17.479 3.511 -14.697 1.00 47.16 79 CYS A C 1
ATOM 653 O O . CYS A 1 79 ? 18.593 3.312 -15.186 1.00 47.16 79 CYS A O 1
ATOM 655 N N . VAL A 1 80 ? 17.217 3.235 -13.416 1.00 49.78 80 VAL A N 1
ATOM 656 C CA . VAL A 1 80 ? 18.139 2.466 -12.566 1.00 49.78 80 VAL A CA 1
ATOM 657 C C . VAL A 1 80 ? 18.179 1.050 -13.135 1.00 49.78 80 VAL A C 1
ATOM 659 O O . VAL A 1 80 ? 17.123 0.463 -13.371 1.00 49.78 80 VAL A O 1
ATOM 662 N N . ARG A 1 81 ? 19.390 0.585 -13.452 1.00 36.97 81 ARG A N 1
ATOM 663 C CA . ARG A 1 81 ? 19.651 -0.657 -14.185 1.00 36.97 81 ARG A CA 1
ATOM 664 C C . ARG A 1 81 ? 19.228 -1.894 -13.403 1.00 36.97 81 ARG A C 1
ATOM 666 O O . ARG A 1 81 ? 19.494 -1.908 -12.182 1.00 36.97 81 ARG A O 1
#

pLDDT: mean 73.39, std 11.96, range [36.97, 86.25]

Sequence (81 aa):
ARNSDLDSTMRSVREVEDRFNTRHHYPYTLLNDEPFMDQFKRRVSAVASGPVAYGLVPRGHWCVQPDWIDEERAPRPRCVR

Foldseek 3Di:
DDLVCLVVVLVVLLVCCVPPCVVPQDEAEDEDQDDHDPVSVVSSVVRRPHHYHYYHDHCCVVQDDDPPDDCVPDPRPPPPD

Radius of gyration: 16.44 Å; chains: 1; bounding box: 37×33×39 Å

Organism: Mycena rosella (NCBI:txid1033263)

InterPro domains:
  IPR002685 Glycosyl transferase, family 15 [PF01793] (1-76)
  IPR002685 Glycosyl transferase, family 15 [PTHR31121] (1-75)
  IPR029044 Nucleotide-diphospho-sugar transferases [G3DSA:3.90.550.10] (1-79)
  IPR029044 Nucleotide-diphospho-sugar transferases [SSF53448] (1-75)

Secondary structure (DSSP, 8-state):
--GGGHHHHHHHHHHHHHHTGGGT-PPEEEEESSPPPHHHHHHHHHH-SS-EEEEEPPGGGTS---TTS-TTTS-------